Protein AF-A0A960QQU5-F1 (afdb_monomer_lite)

Secondary structure (DSSP, 8-state):
----PPP-----PPP--------EEEEEEEEE-SSS---TTEEEEEEEEEEEETTTEEEEEEEEEEETTSPEEEPPPEEEEEETTEEEEEES---SSHHHHHHHHHHHHHHHHHTT-

Structure (mmCIF, N/CA/C/O backbone):
data_AF-A0A960QQU5-F1
#
_entry.id   AF-A0A960QQU5-F1
#
loop_
_atom_site.group_PDB
_atom_site.id
_atom_site.type_sy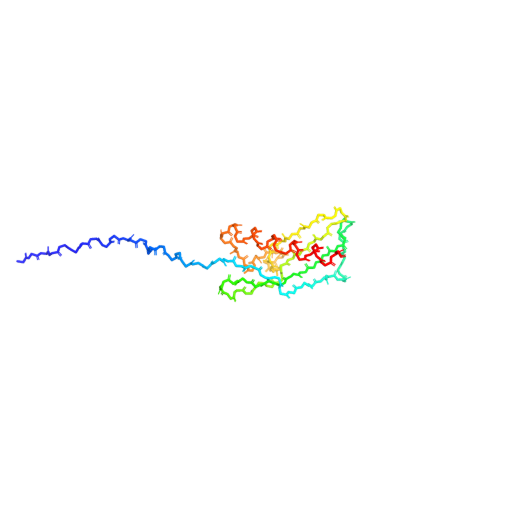mbol
_atom_site.label_atom_id
_atom_site.label_alt_id
_atom_site.label_comp_id
_atom_site.label_asym_id
_atom_site.label_entity_id
_atom_site.label_seq_id
_atom_site.pdbx_PDB_ins_code
_atom_site.Cartn_x
_atom_site.Cartn_y
_atom_site.Cartn_z
_atom_site.occupancy
_atom_site.B_iso_or_equiv
_atom_site.auth_seq_id
_atom_site.auth_comp_id
_atom_site.auth_asym_id
_atom_site.auth_atom_id
_atom_site.pdbx_PDB_model_num
ATOM 1 N N . MET A 1 1 ? -24.132 -7.828 -64.265 1.00 43.97 1 MET A N 1
ATOM 2 C CA . MET A 1 1 ? -23.142 -7.897 -63.168 1.00 43.97 1 MET A CA 1
ATOM 3 C C . MET A 1 1 ? -23.311 -6.652 -62.320 1.00 43.97 1 MET A C 1
ATOM 5 O O . MET A 1 1 ? -23.094 -5.568 -62.837 1.00 43.97 1 MET A O 1
ATOM 9 N N . ILE A 1 2 ? -23.782 -6.788 -61.081 1.00 42.62 2 ILE A N 1
ATOM 10 C CA . ILE A 1 2 ? -23.998 -5.660 -60.165 1.00 42.62 2 ILE A CA 1
ATOM 11 C C . ILE A 1 2 ? -23.189 -5.964 -58.903 1.00 42.62 2 ILE A C 1
ATOM 13 O O . ILE A 1 2 ? -23.461 -6.946 -58.218 1.00 42.62 2 ILE A O 1
ATOM 17 N N . LEU A 1 3 ? -22.163 -5.152 -58.643 1.00 41.53 3 LEU A N 1
ATOM 18 C CA . LEU A 1 3 ? -21.395 -5.157 -57.399 1.00 41.53 3 LEU A CA 1
ATOM 19 C C . LEU A 1 3 ? -22.290 -4.601 -56.284 1.00 41.53 3 LEU A C 1
ATOM 21 O O . LEU A 1 3 ? -22.575 -3.407 -56.256 1.00 41.53 3 LEU A O 1
ATOM 25 N N . GLN A 1 4 ? -22.754 -5.465 -55.381 1.00 46.22 4 GLN A N 1
ATOM 26 C CA . GLN A 1 4 ? -23.418 -5.032 -54.154 1.00 46.22 4 GLN A CA 1
ATOM 27 C C . GLN A 1 4 ? -22.360 -4.539 -53.161 1.00 46.22 4 GLN A C 1
ATOM 29 O O . GLN A 1 4 ? -21.505 -5.294 -52.702 1.00 46.22 4 GLN A O 1
ATOM 34 N N . SER A 1 5 ? -22.415 -3.249 -52.845 1.00 49.06 5 SER A N 1
ATOM 35 C CA . SER A 1 5 ? -21.650 -2.617 -51.775 1.00 49.06 5 SER A CA 1
ATOM 36 C C . SER A 1 5 ? -22.060 -3.192 -50.416 1.00 49.06 5 SER A C 1
ATOM 38 O O . SER A 1 5 ? -23.230 -3.118 -50.037 1.00 49.06 5 SER A O 1
ATOM 40 N N . LEU A 1 6 ? -21.098 -3.741 -49.672 1.00 52.28 6 LEU A N 1
ATOM 41 C CA . LEU A 1 6 ? -21.291 -4.179 -48.289 1.00 52.28 6 LEU A CA 1
ATOM 42 C C . LEU A 1 6 ? -21.594 -2.965 -47.389 1.00 52.28 6 LEU A C 1
ATOM 44 O O . LEU A 1 6 ? -20.903 -1.948 -47.504 1.00 52.28 6 LEU A O 1
ATOM 48 N N . PRO A 1 7 ? -22.571 -3.040 -46.467 1.00 46.03 7 PRO A N 1
ATOM 49 C CA . PRO A 1 7 ? -22.803 -1.963 -45.518 1.00 46.03 7 PRO A CA 1
ATOM 50 C C . PRO A 1 7 ? -21.613 -1.838 -44.561 1.00 46.03 7 PRO A C 1
ATOM 52 O O . PRO A 1 7 ? -21.118 -2.827 -44.012 1.00 46.03 7 PRO A O 1
ATOM 55 N N . MET A 1 8 ? -21.163 -0.599 -44.347 1.00 46.25 8 MET A N 1
ATOM 56 C CA . MET A 1 8 ? -20.182 -0.271 -43.320 1.00 46.25 8 MET A CA 1
ATOM 57 C C . MET A 1 8 ? -20.674 -0.783 -41.965 1.00 46.25 8 MET A C 1
ATOM 59 O O . MET A 1 8 ? -21.676 -0.305 -41.431 1.00 46.25 8 MET A O 1
ATOM 63 N N . ARG A 1 9 ? -19.947 -1.748 -41.390 1.00 46.62 9 ARG A N 1
ATOM 64 C CA . ARG A 1 9 ? -20.082 -2.121 -39.980 1.00 46.62 9 ARG A CA 1
ATOM 65 C C . ARG A 1 9 ? -19.777 -0.881 -39.146 1.00 46.62 9 ARG A C 1
ATOM 67 O O . ARG A 1 9 ? -18.618 -0.551 -38.901 1.00 46.62 9 ARG A O 1
ATOM 74 N N . SER A 1 10 ? -20.834 -0.203 -38.709 1.00 45.78 10 SER A N 1
ATOM 75 C CA . SER A 1 10 ? -20.778 0.682 -37.556 1.00 45.78 10 SER A CA 1
ATOM 76 C C . SER A 1 10 ? -20.075 -0.088 -36.442 1.00 45.78 10 SER A C 1
ATOM 78 O O . SER A 1 10 ? -20.536 -1.155 -36.030 1.00 45.78 10 SER A O 1
ATOM 80 N N . ARG A 1 11 ? -18.923 0.418 -35.989 1.00 46.31 11 ARG A N 1
ATOM 81 C CA . ARG A 1 11 ? -18.328 0.014 -34.715 1.00 46.31 11 ARG A CA 1
ATOM 82 C C . ARG A 1 11 ? -19.270 0.505 -33.622 1.00 46.31 11 ARG A C 1
ATOM 84 O O . ARG A 1 11 ? -19.006 1.511 -32.969 1.00 46.31 11 ARG A O 1
ATOM 91 N N . GLN A 1 12 ? -20.390 -0.188 -33.449 1.00 45.03 12 GLN A N 1
ATOM 92 C CA . GLN A 1 12 ? -21.141 -0.121 -32.213 1.00 45.03 12 GLN A CA 1
ATOM 93 C C . GLN A 1 12 ? -20.157 -0.565 -31.135 1.00 45.03 12 GLN A C 1
ATOM 95 O O . GLN A 1 12 ? -19.717 -1.716 -31.113 1.00 45.03 12 GLN A O 1
ATOM 100 N N . ARG A 1 13 ? -19.720 0.391 -30.305 1.00 52.12 13 ARG A N 1
ATOM 101 C CA . ARG A 1 13 ? -19.041 0.071 -29.051 1.00 52.12 13 ARG A CA 1
ATOM 102 C C . ARG A 1 13 ? -19.929 -0.959 -28.348 1.00 52.12 13 ARG A C 1
ATOM 104 O O . ARG A 1 13 ? -21.134 -0.701 -28.274 1.00 52.12 13 ARG A O 1
ATOM 111 N N . PRO A 1 14 ? -19.399 -2.105 -27.890 1.00 45.16 14 PRO A N 1
ATOM 112 C CA . PRO A 1 14 ? -20.208 -3.028 -27.117 1.00 45.16 14 PRO A CA 1
ATOM 113 C C . PRO A 1 14 ? -20.837 -2.251 -25.961 1.00 45.16 14 PRO A C 1
ATOM 115 O O . PRO A 1 14 ? -20.160 -1.535 -25.221 1.00 45.16 14 PRO A O 1
ATOM 118 N N . GLN A 1 15 ? -22.163 -2.319 -25.929 1.00 41.25 15 GLN A N 1
ATOM 119 C CA . GLN A 1 15 ? -23.019 -1.687 -24.947 1.00 41.25 15 GLN A CA 1
ATOM 120 C C . GLN A 1 15 ? -22.616 -2.190 -23.557 1.00 41.25 15 GLN A C 1
ATOM 122 O O . GLN A 1 15 ? -22.590 -3.392 -23.324 1.00 41.25 15 GLN A O 1
ATOM 127 N N . ASN A 1 16 ? -22.279 -1.253 -22.669 1.00 45.59 16 ASN A N 1
ATOM 128 C CA . ASN A 1 16 ? -22.558 -1.289 -21.235 1.00 45.59 16 ASN A CA 1
ATOM 129 C C . ASN A 1 16 ? -22.689 -2.683 -20.593 1.00 45.59 16 ASN A C 1
ATOM 131 O O . ASN A 1 16 ? -23.793 -3.152 -20.330 1.00 45.59 16 ASN A O 1
ATOM 135 N N . TYR A 1 17 ? -21.557 -3.275 -20.209 1.00 44.16 17 TYR A N 1
ATOM 136 C CA . TYR A 1 17 ? -21.531 -4.273 -19.138 1.00 44.16 17 TYR A CA 1
ATOM 137 C C . TYR A 1 17 ? -21.603 -3.556 -17.780 1.00 44.16 17 TYR A C 1
ATOM 139 O O . TYR A 1 17 ? -20.653 -3.581 -17.003 1.00 44.16 17 TYR A O 1
ATOM 147 N N . PHE A 1 18 ? -22.724 -2.886 -17.494 1.00 42.91 18 PHE A N 1
ATOM 148 C CA . PHE A 1 18 ? -23.087 -2.557 -16.113 1.00 42.91 18 PHE A CA 1
ATOM 149 C C . PHE A 1 18 ? -23.636 -3.835 -15.474 1.00 42.91 18 PHE A C 1
ATOM 151 O O . PHE A 1 18 ? -24.840 -4.031 -15.358 1.00 42.91 18 PHE A O 1
ATOM 158 N N . LEU A 1 19 ? -22.731 -4.747 -15.129 1.00 43.22 19 LEU A N 1
ATOM 159 C CA . LEU A 1 19 ? -22.971 -5.641 -14.005 1.00 43.22 19 LEU A CA 1
ATOM 160 C C . LEU A 1 19 ? -22.800 -4.796 -12.742 1.00 43.22 19 LEU A C 1
ATOM 162 O O . LEU A 1 19 ? -21.890 -3.967 -12.692 1.00 43.22 19 LEU A O 1
ATOM 166 N N . ASP A 1 20 ? -23.615 -5.045 -11.722 1.00 51.72 20 ASP A N 1
ATOM 167 C CA . ASP A 1 20 ? -23.443 -4.637 -10.319 1.00 51.72 20 ASP A CA 1
ATOM 168 C C . ASP A 1 20 ? -22.114 -5.142 -9.690 1.00 51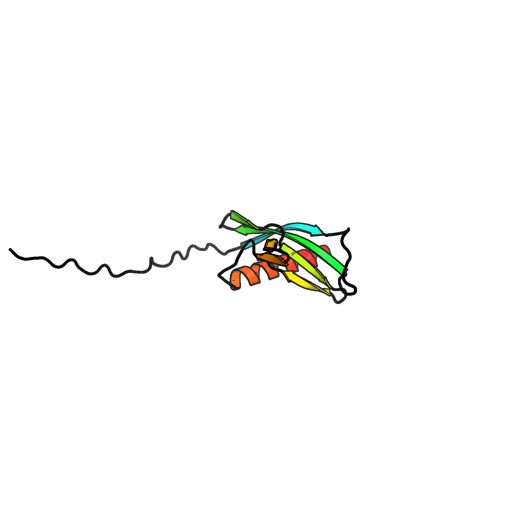.72 20 ASP A C 1
ATOM 170 O O . ASP A 1 20 ? -22.043 -5.537 -8.529 1.00 51.72 20 ASP A O 1
ATOM 174 N N . ASN A 1 21 ? -21.014 -5.140 -10.444 1.00 56.38 21 ASN A N 1
ATOM 175 C CA . ASN A 1 21 ? -19.667 -5.477 -10.018 1.00 56.38 21 ASN A CA 1
ATOM 176 C C . ASN A 1 21 ? -19.049 -4.256 -9.343 1.00 56.38 21 ASN A C 1
ATOM 178 O O . ASN A 1 21 ? -18.136 -3.619 -9.873 1.00 56.38 21 ASN A O 1
ATOM 182 N N . LYS A 1 22 ? -19.569 -3.906 -8.165 1.00 74.44 22 LYS A N 1
ATOM 183 C CA . LYS A 1 22 ? -18.941 -2.899 -7.315 1.00 74.44 22 LYS A CA 1
ATOM 184 C C . LYS A 1 22 ? -17.531 -3.388 -6.985 1.00 74.44 22 LYS A C 1
ATOM 186 O O . LYS A 1 22 ? -17.371 -4.364 -6.257 1.00 74.44 22 LYS A O 1
ATOM 191 N N . ILE A 1 23 ? -16.526 -2.736 -7.567 1.00 82.69 23 ILE A N 1
ATOM 192 C CA . ILE A 1 23 ? -15.120 -3.048 -7.312 1.00 82.69 23 ILE A CA 1
ATOM 193 C C . ILE A 1 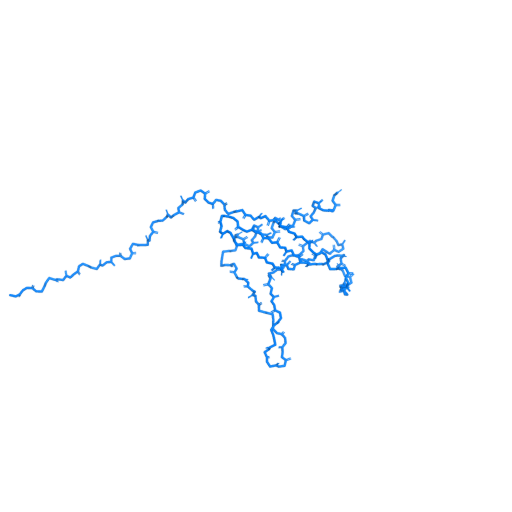23 ? -14.883 -2.880 -5.810 1.00 82.69 23 ILE A C 1
ATOM 195 O O . ILE A 1 23 ? -15.097 -1.794 -5.266 1.00 82.69 23 ILE A O 1
ATOM 199 N N . SER A 1 24 ? -14.466 -3.953 -5.145 1.00 86.56 24 SER A N 1
ATOM 200 C CA . SER A 1 24 ? -14.056 -3.924 -3.744 1.00 86.56 24 SER A CA 1
ATOM 201 C C . SER A 1 24 ? -12.563 -4.198 -3.638 1.00 86.56 24 SER A C 1
ATOM 203 O O . SER A 1 24 ? -11.993 -4.969 -4.413 1.00 86.56 24 SER A O 1
ATOM 205 N N . VAL A 1 25 ? -11.921 -3.524 -2.688 1.00 88.88 25 VAL A N 1
ATOM 206 C CA . VAL A 1 25 ? -10.515 -3.737 -2.352 1.00 88.88 25 VAL A CA 1
ATOM 207 C C . VAL A 1 25 ? -10.464 -4.216 -0.917 1.00 88.88 25 VAL A C 1
ATOM 209 O O . VAL A 1 25 ? -10.981 -3.554 -0.025 1.00 88.88 25 VAL A O 1
ATOM 212 N N . GLU A 1 26 ? -9.822 -5.354 -0.713 1.00 90.12 26 GLU A N 1
ATOM 213 C CA . GLU A 1 26 ? -9.577 -5.931 0.602 1.00 90.12 26 GLU A CA 1
ATOM 214 C C . GLU A 1 26 ? -8.077 -5.914 0.871 1.00 90.12 26 GLU A C 1
ATOM 216 O O . GLU A 1 26 ? -7.272 -6.272 0.004 1.00 90.12 26 GLU A O 1
ATOM 221 N N . VAL A 1 27 ? -7.687 -5.489 2.071 1.00 89.88 27 VAL A N 1
ATOM 222 C CA . VAL A 1 27 ? -6.303 -5.607 2.530 1.00 89.88 27 VAL A CA 1
ATOM 223 C C . VAL A 1 27 ? -6.133 -7.012 3.088 1.00 89.88 27 VAL A C 1
ATOM 225 O O . VAL A 1 27 ? -6.734 -7.365 4.093 1.00 89.88 27 VAL A O 1
ATOM 228 N N . VAL A 1 28 ? -5.337 -7.827 2.403 1.00 91.19 28 VAL A N 1
ATOM 229 C CA . VAL A 1 28 ? -5.109 -9.226 2.779 1.00 91.19 28 VAL A CA 1
ATOM 230 C C . VAL A 1 28 ? -4.100 -9.303 3.915 1.00 91.19 28 VAL A C 1
ATOM 232 O O . VAL A 1 28 ? -4.294 -10.046 4.870 1.00 91.19 28 VAL A O 1
ATOM 235 N N . GLU A 1 29 ? -3.001 -8.553 3.800 1.00 91.12 29 GLU A N 1
ATOM 236 C CA . GLU A 1 29 ? -1.921 -8.601 4.782 1.00 91.12 29 GLU A CA 1
ATOM 237 C C . GLU A 1 29 ? -1.080 -7.317 4.768 1.00 91.12 29 GLU A C 1
ATOM 239 O O . GLU A 1 29 ? -0.894 -6.675 3.726 1.00 91.12 29 GLU A O 1
ATOM 244 N N . ILE A 1 30 ? -0.549 -6.946 5.935 1.00 91.81 30 ILE A N 1
ATOM 245 C CA . ILE A 1 30 ? 0.327 -5.788 6.128 1.00 91.81 30 ILE A CA 1
ATOM 246 C C . ILE A 1 30 ? 1.655 -6.276 6.705 1.00 91.81 30 ILE A C 1
ATOM 248 O O . ILE A 1 30 ? 1.700 -6.917 7.751 1.00 91.81 30 ILE A O 1
ATOM 252 N N . TYR A 1 31 ? 2.747 -5.928 6.029 1.00 90.75 31 TYR A N 1
ATOM 253 C CA . TYR A 1 31 ? 4.110 -6.303 6.388 1.00 90.75 31 TYR A CA 1
ATOM 254 C C . TYR A 1 31 ? 4.892 -5.060 6.839 1.00 90.75 31 TYR A C 1
ATOM 256 O O . TYR A 1 31 ? 5.455 -4.347 5.993 1.00 90.75 31 TYR A O 1
ATOM 264 N N . PRO A 1 32 ? 4.943 -4.766 8.149 1.00 88.31 32 PRO A N 1
ATOM 265 C CA . 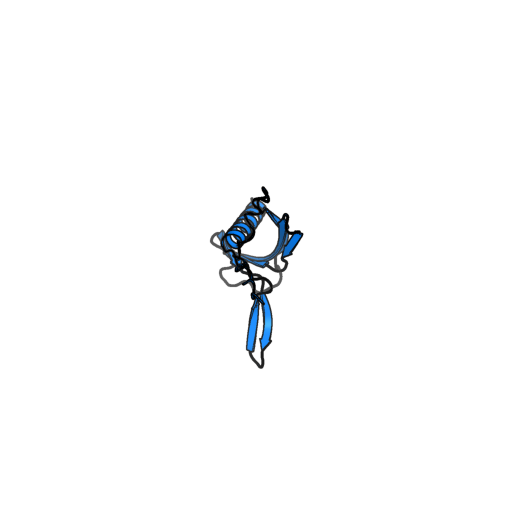PRO A 1 32 ? 5.762 -3.683 8.671 1.00 88.31 32 PRO A CA 1
ATOM 266 C C . PRO A 1 32 ? 7.252 -4.013 8.524 1.00 88.31 32 PRO A C 1
ATOM 268 O O . PRO A 1 32 ? 7.720 -5.094 8.877 1.00 88.31 32 PRO A O 1
ATOM 271 N N . ASP A 1 33 ? 8.025 -3.055 8.023 1.00 85.44 33 ASP A N 1
ATOM 272 C CA . ASP A 1 33 ? 9.475 -3.166 7.893 1.00 85.44 33 ASP A CA 1
ATOM 273 C C . ASP A 1 33 ? 10.138 -2.675 9.187 1.00 85.44 33 ASP A C 1
ATOM 275 O O . ASP A 1 33 ? 10.327 -1.474 9.428 1.00 85.44 33 ASP A O 1
ATOM 279 N N . THR A 1 34 ? 10.455 -3.633 10.055 1.00 73.81 34 THR A N 1
ATOM 280 C CA . THR A 1 34 ? 11.082 -3.406 11.363 1.00 73.81 34 THR A CA 1
ATOM 281 C C . THR A 1 34 ? 12.585 -3.142 11.272 1.00 73.81 34 THR A C 1
ATOM 283 O O . THR A 1 34 ? 13.143 -2.525 12.179 1.00 73.81 34 THR A O 1
ATOM 286 N N . ASN A 1 35 ? 13.237 -3.546 10.176 1.00 67.38 35 ASN A N 1
ATOM 287 C CA . ASN A 1 35 ? 14.699 -3.588 10.066 1.00 67.38 35 ASN A CA 1
ATOM 288 C C . ASN A 1 35 ? 15.300 -2.452 9.237 1.00 67.38 35 ASN A C 1
ATOM 290 O O . ASN A 1 35 ? 16.485 -2.136 9.376 1.00 67.38 35 ASN A O 1
ATOM 294 N N . ALA A 1 36 ? 14.536 -1.822 8.351 1.00 63.31 36 ALA A N 1
ATOM 295 C CA . ALA A 1 36 ? 15.127 -0.823 7.482 1.00 63.31 36 ALA A CA 1
ATOM 296 C C . ALA A 1 36 ? 15.248 0.548 8.157 1.00 63.31 36 ALA A C 1
ATOM 298 O O . ALA A 1 36 ? 14.335 1.031 8.830 1.00 63.31 36 ALA A O 1
ATOM 299 N N . LYS A 1 37 ? 16.367 1.236 7.875 1.00 67.12 37 LYS A N 1
ATOM 300 C CA . LYS A 1 37 ? 16.616 2.620 8.310 1.00 67.12 37 LYS A CA 1
ATOM 301 C C . LYS A 1 37 ? 15.377 3.479 8.038 1.00 67.12 37 LYS A C 1
ATOM 303 O O . LYS A 1 37 ? 14.960 3.657 6.885 1.00 67.12 37 LYS A O 1
ATOM 308 N N . LYS A 1 38 ? 14.762 3.966 9.115 1.00 67.19 38 LYS A N 1
ATOM 309 C CA . LYS A 1 38 ? 13.591 4.839 9.060 1.00 67.19 38 LYS A CA 1
ATOM 310 C C . LYS A 1 38 ? 14.071 6.268 8.782 1.00 67.19 38 LYS A C 1
ATOM 312 O O . LYS A 1 38 ? 14.985 6.735 9.465 1.00 67.19 38 LYS A O 1
ATOM 317 N N . PRO A 1 39 ? 13.501 6.979 7.796 1.00 70.75 39 PRO A N 1
ATOM 318 C CA . PRO A 1 39 ? 13.732 8.414 7.657 1.00 70.75 39 PRO A CA 1
ATOM 319 C C . PRO A 1 39 ? 13.420 9.139 8.976 1.00 70.75 39 PRO A C 1
ATOM 321 O O . PRO A 1 39 ? 12.518 8.722 9.701 1.00 70.75 39 PRO A O 1
ATOM 324 N N . LYS A 1 40 ? 14.111 10.251 9.281 1.00 71.88 40 LYS A N 1
ATOM 325 C CA . LYS A 1 40 ? 13.962 11.005 10.553 1.00 71.88 40 LYS A CA 1
ATOM 326 C C . LYS A 1 40 ? 12.502 11.315 10.942 1.00 71.88 40 LYS A C 1
ATOM 328 O O . LYS A 1 40 ? 12.206 11.442 12.134 1.00 71.88 40 LYS A O 1
ATOM 333 N N . ASN A 1 41 ? 11.601 11.406 9.958 1.00 77.75 41 ASN A N 1
ATOM 334 C CA . ASN A 1 41 ? 10.191 11.762 10.130 1.00 77.75 41 ASN A CA 1
ATOM 335 C C . ASN A 1 41 ? 9.189 10.607 9.893 1.00 77.75 41 ASN A C 1
ATOM 337 O O . ASN A 1 41 ? 7.979 10.829 9.857 1.00 77.75 41 ASN A O 1
ATOM 341 N N . THR A 1 42 ? 9.675 9.377 9.732 1.00 79.50 42 THR A N 1
ATOM 342 C CA . THR A 1 42 ? 8.845 8.186 9.520 1.00 79.50 42 THR A CA 1
ATOM 343 C C . THR A 1 42 ? 8.769 7.387 10.814 1.00 79.50 42 THR A C 1
ATOM 345 O O . THR A 1 42 ? 9.795 7.014 11.381 1.00 79.50 42 THR A O 1
ATOM 348 N N . LEU A 1 43 ? 7.553 7.141 11.293 1.00 82.75 43 LEU A N 1
ATOM 349 C CA . LEU A 1 43 ? 7.295 6.285 12.447 1.00 82.75 43 LEU A CA 1
ATOM 350 C C . LEU A 1 43 ? 7.378 4.807 12.044 1.00 82.75 43 LEU A C 1
ATOM 352 O O . LEU A 1 43 ? 8.067 4.006 12.680 1.00 82.75 43 LEU A O 1
ATOM 356 N N . GLU A 1 44 ? 6.720 4.475 10.938 1.00 86.25 44 GLU A N 1
ATOM 357 C CA . GLU A 1 44 ? 6.641 3.125 10.398 1.00 86.25 44 GLU A CA 1
ATOM 358 C C . GLU A 1 44 ? 6.660 3.173 8.875 1.00 86.25 44 GLU A C 1
ATOM 360 O O . GLU A 1 44 ? 6.178 4.123 8.259 1.00 86.25 44 GLU A O 1
ATOM 365 N N . LYS A 1 45 ? 7.244 2.156 8.262 1.00 90.44 45 LYS A N 1
ATOM 366 C CA . LYS A 1 45 ? 7.137 1.904 6.833 1.00 90.44 45 LYS A CA 1
ATOM 367 C C . LYS A 1 45 ? 6.999 0.406 6.639 1.00 90.44 45 LYS A C 1
ATOM 369 O O . LYS A 1 45 ? 7.404 -0.354 7.512 1.00 90.44 45 LYS A O 1
ATOM 374 N N . GLY A 1 46 ? 6.473 0.005 5.502 1.00 91.25 46 GLY A N 1
ATOM 375 C CA . GLY A 1 46 ? 6.292 -1.398 5.190 1.00 91.25 46 GLY A CA 1
ATOM 376 C C . GLY A 1 46 ? 5.708 -1.568 3.806 1.00 91.25 46 GLY A C 1
ATOM 377 O O . GLY A 1 46 ? 5.738 -0.650 2.979 1.00 91.25 46 GLY A O 1
ATOM 378 N N . SER A 1 47 ? 5.159 -2.747 3.572 1.00 92.38 47 SER A N 1
ATOM 379 C CA . SER A 1 47 ? 4.405 -3.050 2.366 1.00 92.38 47 SER A CA 1
ATOM 380 C C . SER A 1 47 ? 3.087 -3.722 2.718 1.00 92.38 47 SER A C 1
ATOM 382 O O . SER A 1 47 ? 2.949 -4.295 3.792 1.00 92.38 47 SER A O 1
ATOM 384 N N . CYS A 1 48 ? 2.108 -3.638 1.829 1.00 92.88 48 CYS A N 1
ATOM 385 C CA . CYS A 1 48 ? 0.835 -4.324 1.979 1.00 92.88 48 CYS A CA 1
ATOM 386 C C . CYS A 1 48 ? 0.526 -5.180 0.751 1.00 92.88 48 CYS A C 1
ATOM 388 O O . CYS A 1 48 ? 1.063 -4.972 -0.347 1.00 92.88 48 CYS A O 1
ATOM 390 N N . HIS A 1 49 ? -0.321 -6.172 0.986 1.00 92.81 49 HIS A N 1
ATOM 391 C CA . HIS A 1 49 ? -0.903 -7.056 -0.002 1.00 92.81 49 HIS A CA 1
ATOM 392 C C . HIS A 1 49 ? -2.409 -6.812 -0.019 1.00 92.81 49 HIS A C 1
ATOM 394 O O . HIS A 1 49 ? -3.061 -6.873 1.021 1.00 92.81 49 HIS A O 1
ATOM 400 N N . ILE A 1 50 ? -2.948 -6.522 -1.198 1.00 92.94 50 ILE A N 1
ATOM 401 C CA . ILE A 1 50 ? -4.380 -6.309 -1.399 1.00 92.94 50 ILE A CA 1
ATOM 402 C C . ILE A 1 50 ? -4.941 -7.286 -2.424 1.00 92.94 50 ILE A C 1
ATOM 404 O O . ILE A 1 50 ? -4.223 -7.761 -3.308 1.00 92.94 50 ILE A O 1
ATOM 408 N N . LYS A 1 51 ? -6.252 -7.488 -2.355 1.00 92.12 51 LYS A N 1
ATOM 409 C CA . LYS A 1 51 ? -7.043 -8.220 -3.335 1.00 92.12 51 LYS A CA 1
ATOM 410 C C . LYS A 1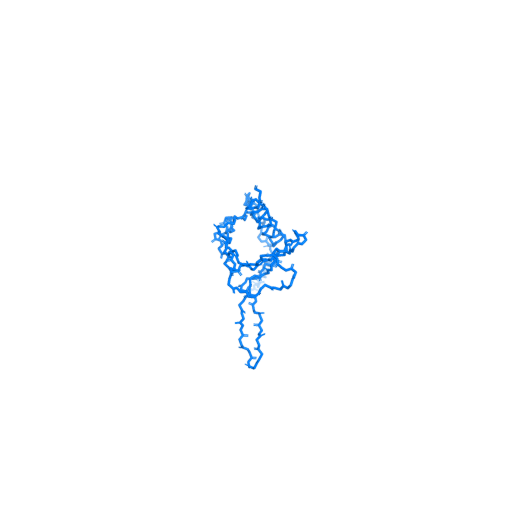 51 ? -8.154 -7.325 -3.869 1.00 92.12 51 LYS A C 1
ATOM 412 O O . LYS A 1 51 ? -8.813 -6.627 -3.104 1.00 92.12 51 LYS A O 1
ATOM 417 N N . ILE A 1 52 ? -8.349 -7.340 -5.184 1.00 90.12 52 ILE A N 1
ATOM 418 C CA . ILE A 1 52 ? -9.377 -6.566 -5.880 1.00 90.12 52 ILE A CA 1
ATOM 419 C C . ILE A 1 52 ? -10.419 -7.528 -6.448 1.00 90.12 52 ILE A C 1
ATOM 421 O O . ILE A 1 52 ? -10.124 -8.339 -7.334 1.00 90.12 52 ILE A O 1
ATOM 425 N N . SER A 1 53 ? -11.646 -7.423 -5.950 1.00 87.25 53 SER A N 1
ATOM 426 C CA . SER A 1 53 ? -12.787 -8.249 -6.348 1.00 87.25 53 SER A CA 1
ATOM 427 C C . SER A 1 53 ? -13.770 -7.436 -7.203 1.00 87.25 53 SER A C 1
ATOM 429 O O . SER A 1 53 ? -13.874 -6.222 -7.030 1.00 87.25 53 SER A O 1
ATOM 431 N N . PRO A 1 54 ? -14.487 -8.065 -8.154 1.00 85.19 54 PRO A N 1
ATOM 432 C CA . PRO A 1 54 ? -14.473 -9.494 -8.493 1.00 85.19 54 PRO A CA 1
ATOM 433 C C . PRO A 1 54 ? -13.354 -9.901 -9.469 1.00 85.19 54 PRO A C 1
ATOM 435 O O . PRO A 1 54 ? -13.317 -11.046 -9.905 1.00 85.19 54 PRO A O 1
ATOM 438 N N . MET A 1 55 ? -12.432 -8.996 -9.821 1.00 82.19 55 MET A N 1
ATOM 439 C CA . MET A 1 55 ? -11.362 -9.275 -10.794 1.00 82.19 55 MET A CA 1
ATOM 440 C C . MET A 1 55 ? -10.407 -10.401 -10.362 1.00 82.19 55 MET A C 1
ATOM 442 O O . MET A 1 55 ? -9.663 -10.913 -11.193 1.00 82.19 55 MET A O 1
ATOM 446 N N . GLY A 1 56 ? -10.398 -10.765 -9.073 1.00 82.00 56 GLY A N 1
ATOM 447 C CA . GLY A 1 56 ? -9.488 -11.769 -8.520 1.00 82.00 56 GLY A CA 1
ATOM 448 C C . GLY A 1 56 ? -8.027 -11.322 -8.567 1.00 82.00 56 GLY A C 1
ATOM 449 O O . GLY A 1 56 ? -7.126 -12.155 -8.539 1.00 82.00 56 GLY A O 1
ATOM 450 N N . LEU A 1 57 ? -7.789 -10.013 -8.680 1.00 87.19 57 LEU A N 1
ATOM 451 C CA . LEU A 1 57 ? -6.459 -9.459 -8.869 1.00 87.19 57 LEU A CA 1
ATOM 452 C C . LEU A 1 57 ? -5.794 -9.239 -7.513 1.00 87.19 57 LEU A C 1
ATOM 454 O O . LEU A 1 57 ? -6.265 -8.437 -6.709 1.00 87.19 57 LEU A O 1
ATOM 458 N N . GLU A 1 58 ? -4.680 -9.920 -7.281 1.00 90.69 58 GLU A N 1
ATOM 459 C CA . GLU A 1 58 ? -3.845 -9.721 -6.099 1.00 90.69 58 GLU A CA 1
ATOM 460 C C . GLU A 1 58 ? -2.678 -8.790 -6.421 1.00 90.69 58 GLU A C 1
ATOM 462 O O . GLU A 1 58 ? -1.926 -9.005 -7.375 1.00 90.69 58 GLU A O 1
ATOM 467 N N . VAL A 1 59 ? -2.505 -7.752 -5.605 1.00 89.69 59 VAL A N 1
ATOM 468 C CA . VAL A 1 59 ? -1.421 -6.783 -5.757 1.00 89.69 59 VAL A CA 1
ATOM 469 C C . VAL A 1 59 ? -0.573 -6.792 -4.496 1.00 89.69 59 VAL A C 1
ATOM 471 O O . VAL A 1 59 ? -1.011 -6.399 -3.415 1.00 89.69 59 VAL A O 1
ATOM 474 N N . LYS A 1 60 ? 0.668 -7.250 -4.647 1.00 89.75 60 LYS A N 1
ATOM 475 C CA . LYS A 1 60 ? 1.655 -7.361 -3.569 1.00 89.75 60 LYS A CA 1
ATOM 476 C C . LYS A 1 60 ? 2.637 -6.196 -3.610 1.00 89.75 60 LYS A C 1
ATOM 478 O O . LYS A 1 60 ? 2.795 -5.534 -4.636 1.00 89.75 60 LYS A O 1
ATOM 483 N N . ASN A 1 61 ? 3.353 -6.011 -2.502 1.00 89.12 61 ASN A N 1
ATOM 484 C CA . ASN A 1 61 ? 4.440 -5.042 -2.380 1.00 89.12 61 ASN A CA 1
ATOM 485 C C . ASN A 1 61 ? 3.993 -3.588 -2.630 1.00 89.12 61 ASN A C 1
ATOM 487 O O . ASN A 1 61 ? 4.698 -2.814 -3.278 1.00 89.12 61 ASN A O 1
ATOM 491 N N . ILE A 1 62 ? 2.811 -3.209 -2.137 1.00 91.75 62 ILE A N 1
ATOM 492 C CA . ILE A 1 62 ? 2.365 -1.812 -2.158 1.00 91.75 62 ILE A CA 1
ATOM 493 C C . ILE A 1 62 ? 3.020 -1.093 -0.973 1.00 91.75 62 ILE A C 1
ATOM 495 O O . ILE A 1 62 ? 2.686 -1.403 0.174 1.00 91.75 62 ILE A O 1
ATOM 499 N N . PRO A 1 63 ? 3.968 -0.167 -1.196 1.00 91.38 63 PRO A N 1
ATOM 500 C CA . PRO A 1 63 ? 4.689 0.472 -0.107 1.00 91.38 63 PRO A CA 1
ATOM 501 C C . PRO A 1 63 ? 3.792 1.448 0.658 1.00 91.38 63 PRO A C 1
ATOM 503 O O . PRO A 1 63 ? 3.074 2.251 0.061 1.00 91.38 63 PRO A O 1
ATOM 506 N N . TYR A 1 64 ? 3.910 1.453 1.982 1.00 92.19 64 TYR A N 1
ATOM 507 C CA . TYR A 1 64 ? 3.287 2.463 2.833 1.00 92.19 64 TYR A CA 1
ATOM 508 C C . TYR A 1 64 ? 4.301 3.089 3.791 1.00 92.19 64 TYR A C 1
ATOM 510 O O . TYR A 1 64 ? 5.337 2.508 4.126 1.00 92.19 64 TYR A O 1
ATOM 518 N N . GLN A 1 65 ? 4.006 4.311 4.226 1.00 91.38 65 GLN A N 1
ATOM 519 C CA . GLN A 1 65 ? 4.765 5.033 5.238 1.00 91.38 65 GLN A CA 1
ATOM 520 C C . GLN A 1 65 ? 3.816 5.792 6.157 1.00 91.38 65 GLN A C 1
ATOM 522 O O . GLN A 1 65 ? 2.994 6.586 5.705 1.00 91.38 65 GLN A O 1
ATOM 527 N N . ILE A 1 66 ? 3.991 5.607 7.457 1.00 89.81 66 ILE A N 1
ATOM 528 C CA . ILE A 1 66 ? 3.312 6.368 8.494 1.00 89.81 66 ILE A CA 1
ATOM 529 C C . ILE A 1 66 ? 4.316 7.362 9.062 1.00 89.81 66 ILE A C 1
ATOM 531 O O . ILE A 1 66 ? 5.343 6.985 9.632 1.00 89.81 66 ILE A O 1
ATOM 535 N N . LYS A 1 67 ? 4.043 8.651 8.892 1.00 89.62 67 LYS A N 1
ATOM 536 C CA . LYS A 1 67 ? 4.871 9.726 9.440 1.00 89.62 67 LYS A CA 1
ATOM 537 C C . LYS A 1 67 ? 4.587 9.931 10.927 1.00 89.62 67 LYS A C 1
ATOM 539 O O . LYS A 1 67 ? 3.528 9.567 11.432 1.00 89.62 67 LYS A O 1
ATOM 544 N N . LYS A 1 68 ? 5.531 10.555 11.635 1.00 86.19 68 LYS A N 1
ATOM 545 C CA . LYS A 1 68 ? 5.384 10.865 13.071 1.00 86.19 68 LYS A CA 1
ATOM 546 C C . LYS A 1 68 ? 4.206 11.797 13.378 1.00 86.19 68 LYS A C 1
ATOM 548 O O . LYS A 1 68 ? 3.658 11.726 14.466 1.00 86.19 68 LYS A O 1
ATOM 553 N N . ASN A 1 69 ? 3.786 12.618 12.415 1.00 87.38 69 ASN A N 1
ATOM 554 C CA . ASN A 1 69 ? 2.608 13.485 12.523 1.00 87.38 69 ASN A CA 1
ATOM 555 C C . ASN A 1 69 ? 1.271 12.763 12.250 1.00 87.38 69 ASN A C 1
ATOM 557 O O . ASN A 1 69 ? 0.254 13.426 12.082 1.00 87.38 69 ASN A O 1
ATOM 561 N N . GLY A 1 70 ? 1.270 11.432 12.116 1.00 84.00 70 GLY A N 1
ATOM 562 C CA . GLY A 1 70 ? 0.072 10.643 11.817 1.00 84.00 70 GLY A CA 1
ATOM 563 C C . GLY A 1 70 ? -0.317 10.592 10.335 1.00 84.00 70 GLY A C 1
ATOM 564 O O . GLY A 1 70 ? -1.235 9.862 9.974 1.00 84.00 70 GLY A O 1
ATOM 565 N N . MET A 1 71 ? 0.386 11.303 9.445 1.00 88.19 71 MET A N 1
ATOM 566 C CA . MET A 1 71 ? 0.100 11.258 8.009 1.00 88.19 71 MET A CA 1
ATOM 567 C C . MET A 1 71 ? 0.493 9.898 7.410 1.00 88.19 71 MET A C 1
ATOM 569 O O . MET A 1 71 ? 1.642 9.470 7.543 1.00 88.19 71 MET A O 1
ATOM 573 N N . ILE A 1 72 ? -0.439 9.259 6.693 1.00 89.88 72 ILE A N 1
ATOM 574 C CA . ILE A 1 72 ? -0.225 7.976 6.005 1.00 89.88 72 ILE A CA 1
ATOM 575 C C . ILE A 1 72 ? -0.044 8.209 4.502 1.00 89.88 72 ILE A C 1
ATOM 577 O O . ILE A 1 72 ? -0.938 8.697 3.797 1.00 89.88 72 ILE A O 1
ATOM 581 N N . TRP A 1 73 ? 1.128 7.832 4.005 1.00 91.00 73 TRP A N 1
ATOM 582 C CA . TRP A 1 73 ? 1.464 7.811 2.590 1.00 91.00 73 TRP A CA 1
ATOM 583 C C . TRP A 1 73 ? 1.424 6.376 2.067 1.00 91.00 73 TRP A C 1
ATOM 585 O O . TRP A 1 73 ? 1.965 5.473 2.699 1.00 91.00 73 TRP A O 1
ATOM 595 N N . VAL A 1 74 ? 0.799 6.184 0.909 1.00 91.25 74 VAL A N 1
ATOM 596 C CA . VAL A 1 74 ? 0.729 4.905 0.197 1.00 91.25 74 VAL A CA 1
ATOM 597 C C . VAL A 1 74 ? 1.255 5.163 -1.209 1.00 91.25 74 VAL A C 1
ATOM 599 O O . VAL A 1 74 ? 0.793 6.088 -1.880 1.00 91.25 74 VAL A O 1
ATOM 602 N N . GLY A 1 75 ? 2.258 4.398 -1.624 1.00 89.50 75 GLY A N 1
ATOM 603 C CA . GLY A 1 75 ? 2.867 4.497 -2.945 1.00 89.50 75 GLY A CA 1
ATOM 604 C C . GLY A 1 75 ? 2.384 3.391 -3.869 1.00 89.50 75 GLY A C 1
ATOM 605 O O . GLY A 1 75 ? 1.929 2.346 -3.416 1.00 89.50 75 GLY A O 1
ATOM 606 N N . SER A 1 76 ? 2.510 3.602 -5.176 1.00 87.44 76 SER A N 1
ATOM 607 C CA . SER A 1 76 ? 2.276 2.540 -6.156 1.00 87.44 76 SER A CA 1
ATOM 608 C C . SER A 1 76 ? 3.326 1.433 -6.012 1.00 87.44 76 SER A C 1
ATOM 610 O O . SER A 1 76 ? 4.487 1.729 -5.706 1.00 87.44 76 SER A O 1
ATOM 612 N N . PRO A 1 77 ? 2.958 0.164 -6.244 1.00 87.00 77 PRO A N 1
ATOM 613 C CA . PRO A 1 77 ? 3.916 -0.926 -6.195 1.00 87.00 77 PRO A CA 1
ATOM 614 C C . PRO A 1 77 ? 4.878 -0.802 -7.383 1.00 87.00 77 PRO A C 1
ATOM 616 O O . PRO A 1 77 ? 4.479 -0.646 -8.541 1.00 87.00 77 PRO A O 1
ATOM 619 N N . ALA A 1 78 ? 6.171 -0.826 -7.081 1.00 85.12 78 ALA A N 1
ATOM 620 C CA . ALA A 1 78 ? 7.231 -0.709 -8.067 1.00 85.12 78 ALA A CA 1
ATOM 621 C C . ALA A 1 78 ? 8.408 -1.597 -7.676 1.00 85.12 78 ALA A C 1
ATOM 623 O O . ALA A 1 78 ? 8.725 -1.753 -6.494 1.00 85.12 78 ALA A O 1
ATOM 624 N N . ILE A 1 79 ? 9.071 -2.163 -8.679 1.00 82.81 79 ILE A N 1
ATOM 625 C CA . ILE A 1 79 ? 10.284 -2.957 -8.497 1.00 82.81 79 ILE A CA 1
ATOM 626 C C . ILE A 1 79 ? 11.475 -2.135 -8.997 1.00 82.81 79 ILE A C 1
ATOM 628 O O . ILE A 1 79 ? 11.404 -1.540 -10.078 1.00 82.81 79 ILE A O 1
ATOM 632 N N . PRO A 1 80 ? 12.583 -2.084 -8.239 1.00 82.56 80 PRO A N 1
ATOM 633 C CA . PRO A 1 80 ? 13.813 -1.488 -8.732 1.00 82.56 80 PRO A CA 1
ATOM 634 C C . PRO A 1 80 ? 14.382 -2.343 -9.870 1.00 82.56 80 PRO A C 1
ATOM 636 O O . PRO A 1 80 ? 14.720 -3.511 -9.684 1.00 82.56 80 PRO A O 1
ATOM 639 N N . ARG A 1 81 ? 14.536 -1.747 -11.048 1.00 85.44 81 ARG A N 1
ATOM 640 C CA . ARG A 1 81 ? 15.208 -2.325 -12.210 1.00 85.44 81 ARG A CA 1
ATOM 641 C C . ARG A 1 81 ? 16.516 -1.578 -12.446 1.00 85.44 81 ARG A C 1
ATOM 643 O O . ARG A 1 81 ? 16.551 -0.352 -12.401 1.00 85.44 81 ARG A O 1
ATOM 650 N N . ARG A 1 82 ? 17.601 -2.309 -12.703 1.00 85.31 82 ARG A N 1
ATOM 651 C CA . ARG A 1 82 ? 18.849 -1.696 -13.180 1.00 85.31 82 ARG A CA 1
ATOM 652 C C . ARG A 1 82 ? 18.753 -1.495 -14.687 1.00 85.31 82 ARG A C 1
ATOM 654 O O . ARG A 1 82 ? 18.477 -2.452 -15.409 1.00 85.31 82 ARG A O 1
ATOM 661 N N . VAL A 1 83 ? 18.953 -0.264 -15.137 1.00 82.69 83 VAL A N 1
ATOM 662 C CA . VAL A 1 83 ? 19.050 0.093 -16.554 1.00 82.69 83 VAL A CA 1
ATOM 663 C C . VAL A 1 83 ? 20.404 0.774 -16.721 1.00 82.69 83 VAL A C 1
ATOM 665 O O . VAL A 1 83 ? 20.575 1.925 -16.336 1.00 82.69 83 VAL A O 1
ATOM 668 N N . GLY A 1 84 ? 21.397 0.017 -17.196 1.00 86.19 84 GLY A N 1
ATOM 669 C CA . GLY A 1 84 ? 22.797 0.445 -17.146 1.00 86.19 84 GLY A CA 1
ATOM 670 C C . GLY A 1 84 ? 23.286 0.601 -15.701 1.00 86.19 84 GLY A C 1
ATOM 671 O O . GLY A 1 84 ? 23.145 -0.322 -14.894 1.00 86.19 84 GLY A O 1
ATOM 672 N N . GLU A 1 85 ? 23.837 1.773 -15.382 1.00 82.25 85 GLU A N 1
ATOM 673 C CA . GLU A 1 85 ? 24.344 2.122 -14.045 1.00 82.25 85 GLU A CA 1
ATOM 674 C C . GLU A 1 85 ? 23.270 2.728 -13.122 1.00 82.25 85 GLU A C 1
ATOM 676 O O . GLU A 1 85 ? 23.473 2.833 -11.911 1.00 82.25 85 GLU A O 1
ATOM 681 N N . GLU A 1 86 ? 22.090 3.065 -13.653 1.00 80.44 86 GLU A N 1
ATOM 682 C CA . GLU A 1 86 ? 21.007 3.672 -12.880 1.00 80.44 86 GLU A CA 1
ATOM 683 C C . GLU A 1 86 ? 20.013 2.637 -12.333 1.00 80.44 86 GLU A C 1
ATOM 685 O O . GLU A 1 86 ? 19.657 1.640 -12.974 1.00 80.44 86 GLU A O 1
ATOM 690 N N . LYS A 1 87 ? 19.514 2.897 -11.116 1.00 79.00 87 LYS A N 1
ATOM 691 C CA . LYS A 1 87 ? 18.373 2.178 -10.534 1.00 79.00 87 LYS A CA 1
ATOM 692 C C . LYS A 1 87 ? 17.091 2.944 -10.844 1.00 79.00 87 LYS A C 1
ATOM 694 O O . LYS A 1 87 ? 16.822 3.972 -10.229 1.00 79.00 87 LYS A O 1
ATOM 699 N N . VAL A 1 88 ? 16.281 2.401 -11.744 1.00 83.81 88 VAL A N 1
ATOM 700 C CA . VAL A 1 88 ? 14.976 2.948 -12.125 1.00 83.81 88 VAL A CA 1
ATOM 701 C C . VAL A 1 88 ? 13.875 2.151 -11.431 1.00 83.81 88 VAL A C 1
ATOM 703 O O . VAL A 1 88 ? 13.923 0.924 -11.388 1.00 83.81 88 VAL A O 1
ATOM 706 N N . PHE A 1 89 ? 12.862 2.820 -10.888 1.00 81.06 89 PHE A N 1
ATOM 707 C CA . PHE A 1 89 ? 11.690 2.143 -10.329 1.00 81.06 89 PHE A CA 1
ATOM 708 C C . PHE A 1 89 ? 10.651 1.926 -11.424 1.00 81.06 89 PHE A C 1
ATOM 710 O O . PHE A 1 89 ? 10.118 2.884 -11.978 1.00 81.06 89 PHE A O 1
ATOM 717 N N . VAL A 1 90 ? 10.367 0.662 -11.732 1.00 80.56 90 VAL A N 1
ATOM 718 C CA . VAL A 1 90 ? 9.364 0.291 -12.731 1.00 80.56 90 VAL A CA 1
ATOM 719 C C . VAL A 1 90 ? 8.083 -0.107 -11.999 1.00 80.56 90 VAL A C 1
ATOM 721 O O . VAL A 1 90 ? 8.140 -1.015 -11.163 1.00 80.56 90 VAL A O 1
ATOM 724 N N . PRO A 1 91 ? 6.941 0.550 -12.266 1.00 82.88 91 PRO A N 1
ATOM 725 C CA . PRO A 1 91 ? 5.673 0.170 -11.656 1.00 82.88 91 PRO A CA 1
ATOM 726 C C . PRO A 1 91 ? 5.301 -1.253 -12.082 1.00 82.88 91 PRO A C 1
ATOM 728 O O . PRO A 1 91 ? 5.361 -1.583 -13.266 1.00 82.88 91 PRO A O 1
ATOM 731 N N . THR A 1 92 ? 4.931 -2.100 -11.124 1.00 82.94 92 THR A N 1
ATOM 732 C CA . THR A 1 92 ? 4.504 -3.484 -11.408 1.00 82.94 92 THR A CA 1
ATOM 733 C C . THR A 1 92 ? 3.065 -3.554 -11.872 1.00 82.94 92 THR A C 1
ATOM 735 O O . THR A 1 92 ? 2.712 -4.417 -12.669 1.00 82.94 92 THR A O 1
ATOM 738 N N . ILE A 1 93 ? 2.244 -2.627 -11.389 1.00 83.75 93 ILE A N 1
ATOM 739 C CA . ILE A 1 93 ? 0.884 -2.429 -11.852 1.00 83.75 93 ILE A CA 1
ATOM 740 C C . ILE A 1 93 ? 0.668 -0.948 -12.122 1.00 83.75 93 ILE A C 1
ATOM 742 O O . ILE A 1 93 ? 1.159 -0.079 -11.393 1.00 83.75 93 ILE A O 1
ATOM 746 N N . LYS A 1 94 ? -0.088 -0.662 -13.175 1.00 81.50 94 LYS A N 1
ATOM 747 C CA . LYS A 1 94 ? -0.587 0.674 -13.458 1.00 81.50 94 LYS A CA 1
ATOM 748 C C . LYS A 1 94 ? -2.104 0.608 -13.432 1.00 81.50 94 LYS A C 1
ATOM 750 O O . LYS A 1 94 ? -2.703 -0.118 -14.216 1.00 81.50 94 LYS A O 1
ATOM 755 N N . PHE A 1 95 ? -2.706 1.360 -12.524 1.00 80.69 95 PHE A N 1
ATOM 756 C CA . PHE A 1 95 ? -4.144 1.582 -12.536 1.00 80.69 95 PHE A CA 1
ATOM 757 C C . PHE A 1 95 ? -4.431 2.641 -13.601 1.00 80.69 95 PHE A C 1
ATOM 759 O O . PHE A 1 95 ? -3.990 3.783 -13.464 1.00 80.69 95 PHE A O 1
ATOM 766 N N . GLU A 1 96 ? -5.083 2.251 -14.699 1.00 82.00 96 GLU A N 1
ATOM 767 C CA . GLU A 1 96 ? -5.528 3.209 -15.722 1.00 82.00 96 GLU A CA 1
ATOM 768 C C . GLU A 1 96 ? -6.611 4.130 -15.162 1.00 82.00 96 GLU A C 1
ATOM 770 O O . GLU A 1 96 ? -6.588 5.339 -15.392 1.00 82.00 96 GLU A O 1
ATOM 775 N N . ASP A 1 97 ? -7.506 3.554 -14.361 1.00 83.62 97 ASP A N 1
ATOM 776 C CA . ASP A 1 97 ? -8.541 4.278 -13.646 1.00 83.62 97 ASP A CA 1
ATOM 777 C C . ASP A 1 97 ? -8.014 4.809 -12.302 1.00 83.62 97 ASP A C 1
ATOM 779 O O . ASP A 1 97 ? -7.626 4.059 -11.397 1.00 83.62 97 ASP A O 1
ATOM 783 N N . GLN A 1 98 ? -8.015 6.136 -12.165 1.00 84.25 98 GLN A N 1
ATOM 784 C CA . GLN A 1 98 ? -7.600 6.811 -10.939 1.00 84.25 98 GLN A CA 1
ATOM 785 C C . GLN A 1 98 ? -8.564 6.567 -9.773 1.00 84.25 98 GLN A C 1
ATOM 787 O O . GLN A 1 98 ? -8.144 6.680 -8.619 1.00 84.25 98 GLN A O 1
ATOM 792 N N . GLU A 1 99 ? -9.833 6.254 -10.035 1.00 86.81 99 GLU A N 1
ATOM 793 C CA . GLU A 1 99 ? -10.823 5.988 -8.991 1.00 86.81 99 GLU A CA 1
ATOM 794 C C . GLU A 1 99 ? -10.520 4.681 -8.263 1.00 86.81 99 GLU A C 1
ATOM 796 O O . GLU A 1 99 ? -10.536 4.650 -7.031 1.00 86.81 99 GLU A O 1
ATOM 801 N N . ILE A 1 100 ? -10.108 3.643 -8.999 1.00 85.12 100 ILE A N 1
ATOM 802 C CA . ILE A 1 100 ? -9.661 2.370 -8.416 1.00 85.12 100 ILE A CA 1
ATOM 803 C C . ILE A 1 100 ? -8.455 2.609 -7.506 1.00 85.12 100 ILE A C 1
ATOM 805 O O . ILE A 1 100 ? -8.423 2.134 -6.372 1.00 85.12 100 ILE A O 1
ATOM 809 N N . TRP A 1 101 ? -7.480 3.405 -7.954 1.00 88.69 101 TRP A N 1
ATOM 810 C CA . TRP A 1 101 ? -6.309 3.715 -7.133 1.00 88.69 101 TRP A CA 1
ATOM 811 C C . TRP A 1 101 ? -6.663 4.508 -5.867 1.00 88.69 101 TRP A C 1
ATOM 813 O O . TRP A 1 101 ? -6.141 4.222 -4.788 1.00 88.69 101 TRP A O 1
ATOM 823 N N . LYS A 1 102 ? -7.583 5.476 -5.957 1.00 89.44 102 LYS A N 1
ATOM 824 C CA . LYS A 1 102 ? -8.087 6.200 -4.779 1.00 89.44 102 LYS A CA 1
ATOM 825 C C . LYS A 1 102 ? -8.784 5.262 -3.796 1.00 89.44 102 LYS A C 1
ATOM 827 O O . LYS A 1 102 ? -8.590 5.414 -2.588 1.00 89.44 102 LYS A O 1
ATOM 832 N N . LEU A 1 103 ? -9.556 4.300 -4.297 1.00 89.38 103 LEU A N 1
ATOM 833 C CA . LEU A 1 103 ? -10.240 3.302 -3.479 1.00 89.38 103 LEU A CA 1
ATOM 834 C C . LEU A 1 103 ? -9.221 2.414 -2.754 1.00 89.38 103 LEU A C 1
ATOM 836 O O . LEU A 1 103 ? -9.289 2.285 -1.535 1.00 89.38 103 LEU A O 1
ATOM 840 N N . VAL A 1 104 ? -8.197 1.937 -3.469 1.00 89.81 104 VAL A N 1
ATOM 841 C CA . VAL A 1 104 ? -7.072 1.187 -2.889 1.00 89.81 104 VAL A CA 1
ATOM 842 C C . VAL A 1 104 ? -6.385 1.964 -1.762 1.00 89.81 104 VAL A C 1
ATOM 844 O O . VAL A 1 104 ? -6.234 1.445 -0.658 1.00 89.81 104 VAL A O 1
ATOM 847 N N . ILE A 1 105 ? -5.996 3.222 -2.007 1.00 91.62 105 ILE A N 1
ATOM 848 C CA . ILE A 1 105 ? -5.359 4.063 -0.979 1.00 91.62 105 ILE A CA 1
ATOM 849 C C . ILE A 1 105 ? -6.274 4.214 0.240 1.00 91.62 105 ILE A C 1
ATOM 851 O O . ILE A 1 105 ? -5.795 4.206 1.374 1.00 91.62 105 ILE A O 1
ATOM 855 N N . THR A 1 106 ? -7.570 4.411 0.008 1.00 91.94 106 THR A N 1
ATOM 856 C CA . THR A 1 106 ? -8.547 4.648 1.072 1.00 91.94 106 THR A CA 1
ATOM 857 C C . THR A 1 106 ? -8.680 3.431 1.979 1.00 91.94 106 THR A C 1
ATOM 859 O O . THR A 1 106 ? -8.586 3.591 3.194 1.00 91.94 106 THR A O 1
ATOM 862 N N . GLU A 1 107 ? -8.813 2.232 1.413 1.00 91.25 107 GLU A N 1
ATOM 863 C CA . GLU A 1 107 ? -8.929 1.001 2.203 1.00 91.25 107 GLU A CA 1
ATOM 864 C C . GLU A 1 107 ? -7.633 0.679 2.957 1.00 91.25 107 GLU A C 1
ATOM 866 O O . GLU A 1 107 ? -7.670 0.443 4.162 1.00 91.25 107 GLU A O 1
ATOM 871 N N . ILE A 1 108 ? -6.464 0.821 2.319 1.00 91.44 108 ILE A N 1
ATOM 872 C CA . ILE A 1 108 ? -5.170 0.640 3.006 1.00 91.44 108 ILE A CA 1
ATOM 873 C C . ILE A 1 108 ? -5.025 1.612 4.185 1.00 91.44 108 ILE A C 1
ATOM 875 O O . ILE A 1 108 ? -4.534 1.243 5.251 1.00 91.44 108 ILE A O 1
ATOM 879 N N . ARG A 1 109 ? -5.441 2.874 4.019 1.00 92.31 109 ARG A N 1
ATOM 880 C CA . ARG A 1 109 ? -5.378 3.871 5.098 1.00 92.31 109 ARG A CA 1
ATOM 881 C C . ARG A 1 109 ? -6.287 3.521 6.266 1.00 92.31 109 ARG A C 1
ATOM 883 O O . ARG A 1 109 ? -5.851 3.700 7.399 1.00 92.31 109 ARG A O 1
ATOM 890 N N . LYS A 1 110 ? -7.513 3.061 6.001 1.00 91.25 110 LYS A N 1
ATOM 891 C CA . LYS A 1 110 ? -8.448 2.630 7.049 1.00 91.25 110 LYS A CA 1
ATOM 892 C C . LYS A 1 110 ? -7.864 1.472 7.850 1.00 91.25 110 LYS A C 1
ATOM 894 O O . LYS A 1 110 ? -7.819 1.557 9.072 1.00 91.25 110 LYS A O 1
ATOM 899 N N . GLU A 1 111 ? -7.330 0.462 7.168 1.00 90.50 111 GLU A N 1
ATOM 900 C CA . GLU A 1 111 ? -6.748 -0.714 7.820 1.00 90.50 111 GLU A CA 1
ATOM 901 C C . GLU A 1 111 ? -5.549 -0.336 8.706 1.00 90.50 111 GLU A C 1
ATOM 903 O O . GLU A 1 111 ? -5.479 -0.691 9.882 1.00 90.50 111 GLU A O 1
ATOM 908 N N . LEU A 1 112 ? -4.638 0.493 8.182 1.00 88.00 112 LEU A N 1
ATOM 909 C CA . LEU A 1 112 ? -3.480 0.990 8.935 1.00 88.00 112 LEU A CA 1
ATOM 910 C C . LEU A 1 112 ? -3.863 1.885 10.125 1.00 88.00 112 LEU A C 1
ATOM 912 O O . LEU A 1 112 ? -3.103 1.973 11.089 1.00 88.00 112 LEU A O 1
ATOM 916 N N . GLN A 1 113 ? -4.999 2.584 10.059 1.00 87.38 113 GLN A N 1
ATOM 917 C CA . GLN A 1 113 ? -5.533 3.343 11.193 1.00 87.38 113 GLN A CA 1
ATOM 918 C C . GLN A 1 113 ? -6.159 2.421 12.241 1.00 87.38 113 GLN A C 1
ATOM 920 O O . GLN A 1 113 ? -5.945 2.641 13.433 1.00 87.38 113 GLN A O 1
ATOM 925 N N . SER A 1 114 ? -6.881 1.385 11.807 1.00 85.19 114 SER A N 1
ATOM 926 C CA . SER A 1 114 ? -7.511 0.407 12.698 1.00 85.19 114 SER A CA 1
ATOM 927 C C . SER A 1 114 ? -6.481 -0.373 13.508 1.00 85.19 114 SER A C 1
ATOM 929 O O . SER A 1 114 ? -6.681 -0.583 14.695 1.00 85.19 114 SER A O 1
ATOM 931 N N . LEU A 1 115 ? -5.341 -0.732 12.910 1.00 78.56 115 LEU A N 1
ATOM 932 C CA . LEU A 1 115 ? -4.237 -1.411 13.604 1.00 78.56 115 LEU A CA 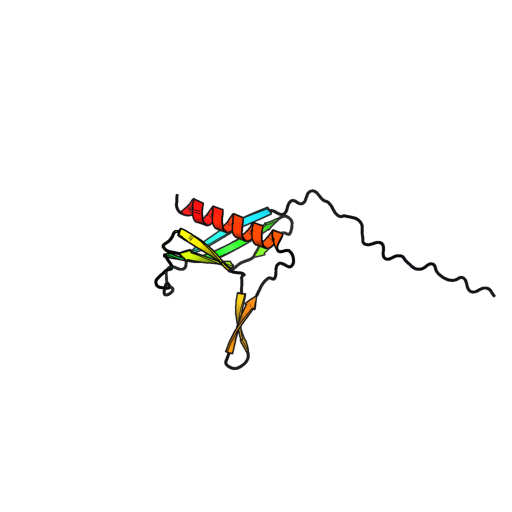1
ATOM 933 C C . LEU A 1 115 ? -3.566 -0.575 14.709 1.00 78.56 115 LEU A C 1
ATOM 935 O O . LEU A 1 115 ? -2.726 -1.091 15.444 1.00 78.56 115 LEU A O 1
ATOM 939 N N . LYS A 1 116 ? -3.878 0.722 14.801 1.00 65.44 116 LYS A N 1
ATOM 940 C CA . LYS A 1 116 ? -3.313 1.636 15.802 1.00 65.44 116 LYS A CA 1
ATOM 941 C C . LYS A 1 116 ? -4.270 2.035 16.922 1.00 65.44 116 LYS A C 1
ATOM 943 O O . LYS A 1 116 ? -3.800 2.689 17.854 1.00 65.44 116 LYS A O 1
ATOM 948 N N . SER A 1 117 ? -5.562 1.735 16.789 1.00 52.22 117 SER A N 1
ATOM 949 C CA . SER A 1 117 ? -6.555 1.961 17.851 1.00 52.22 117 SER A CA 1
ATOM 950 C C . SER A 1 117 ? -6.570 0.780 18.808 1.00 52.22 117 SER A C 1
ATOM 952 O O . SER A 1 117 ? -6.728 1.037 20.018 1.00 52.22 117 SER A O 1
#

Foldseek 3Di:
DDDDDDDPPDPPPPDDPPDVFPKAKDFPDWAWDPPDDADPFFPTKGWTWMAIPPVRDIDTGFIWTQTPVRDIDTHAHWDFDDDDPDTDTHGPDDDPDVVVVVNNVVNVSVVVVVVVD

pLDDT: mean 78.16, std 16.39, range [41.25, 92.94]

Sequence (117 aa):
MILQSLPMRSRQRPQNYFLDNKISVEVVEIYPDTNAKKPKNTLEKGSCHIKISPMGLEVKNIPYQIKKNGMIWVGSPAIPRRVGEEKVFVPTIKFEDQEIWKLVITEIRKELQSLKS

Radius of gyration: 21.7 Å; chains: 1; bounding box: 48×25×81 Å